Protein AF-A5D570-F1 (afdb_monomer)

Radius of gyration: 14.85 Å; Cα contacts (8 Å, |Δi|>4): 164; chains: 1; bounding box: 38×33×43 Å

pLDDT: mean 85.25, std 13.61, range [37.88, 97.69]

Secondary structure (DSSP, 8-state):
--HHHHHHHHHHHHHH--S-HHHHHHHHHHHHHHHHTS------HHHHHHHHHHHHHHHHHHHHHHT-THHHHHHHHHHHHHHHHHHT--HHHHHHHHHHHTT-SSPPPTTHHHHHHHHHHHHHHHHHSPP-----

Solvent-accessible surface area (backbone atoms only — not comparable to full-atom values): 7289 Å² total; per-residue (Å²): 89,48,46,31,40,30,23,36,48,8,23,46,41,48,70,69,51,92,64,57,70,71,56,24,46,51,49,4,32,53,43,30,58,59,47,37,61,44,82,41,39,86,67,59,68,71,60,32,50,53,46,27,52,52,49,49,52,51,35,50,56,49,17,66,77,67,74,37,66,64,40,40,52,17,14,50,39,11,36,40,66,61,53,37,50,77,67,61,76,44,71,69,60,41,52,56,54,46,58,41,58,70,73,60,91,55,84,48,53,76,75,34,44,63,54,51,51,50,52,36,50,50,37,49,49,60,73,68,47,86,78,78,74,84,82,132

Foldseek 3Di:
DQLLLLLLVLLLQQQPPPDDNVVSLVCLLVVLLVVLLDQAADDDPVVSVVSNVVSLVVQVVLCVVVVNPVSSVSSCSSCVLVVCCVVVVDDVSVVSSVVSNVPCPDRRDPVRHVVSVVSSVVSVVSSVDDDPDDDD

Nearest PDB structures (foldseek):
  6jx6-assembly1_D  TM=2.186E-01  e=6.430E+00  Homo sapiens
  4tx5-assembly1_A  TM=2.201E-01  e=7.106E+00  Homo sapiens
  8u2m-assembly1_A  TM=1.946E-01  e=7.470E+00  Micromonospora sp. MW-13

Mean predicted aligned error: 6.09 Å

Organism: Pelotomaculum thermopropionicum (strain DSM 13744 / JCM 10971 / SI) (NCBI:txid370438)

Structure (mmCIF, N/CA/C/O backbone):
data_AF-A5D570-F1
#
_entry.id   AF-A5D570-F1
#
loop_
_atom_site.group_PDB
_atom_site.id
_atom_site.type_symbol
_atom_site.label_atom_id
_atom_site.label_alt_id
_atom_site.label_comp_id
_atom_site.label_asym_id
_atom_site.label_entity_id
_atom_site.label_seq_id
_atom_site.pdbx_PDB_ins_code
_atom_site.Cartn_x
_atom_site.Cartn_y
_atom_site.Cartn_z
_atom_site.occupancy
_atom_site.B_iso_or_equiv
_atom_site.auth_seq_id
_atom_site.auth_comp_id
_atom_site.auth_asym_id
_atom_site.auth_atom_id
_atom_site.pdbx_PDB_model_num
ATOM 1 N N . MET A 1 1 ? 3.761 0.594 -9.090 1.00 82.25 1 MET A N 1
ATOM 2 C CA . MET A 1 1 ? 4.240 1.849 -8.443 1.00 82.25 1 MET A CA 1
ATOM 3 C C . MET A 1 1 ? 5.224 1.441 -7.354 1.00 82.25 1 MET A C 1
ATOM 5 O O . MET A 1 1 ? 5.498 0.259 -7.218 1.00 82.25 1 MET A O 1
ATOM 9 N N . THR A 1 2 ? 5.778 2.354 -6.549 1.00 87.69 2 THR A N 1
ATOM 10 C CA . THR A 1 2 ? 6.491 1.894 -5.334 1.00 87.69 2 THR A CA 1
ATOM 11 C C . THR A 1 2 ? 5.571 1.070 -4.421 1.00 87.69 2 THR A C 1
ATOM 13 O O . THR A 1 2 ? 4.420 1.455 -4.200 1.00 87.69 2 THR A O 1
ATOM 16 N N . GLY A 1 3 ? 6.081 -0.008 -3.815 1.00 90.31 3 GLY A N 1
ATOM 17 C CA . GLY A 1 3 ? 5.306 -0.841 -2.877 1.00 90.31 3 GLY A CA 1
ATOM 18 C C . GLY A 1 3 ? 4.711 -0.048 -1.704 1.00 90.31 3 GLY A C 1
ATOM 19 O O . GLY A 1 3 ? 3.580 -0.237 -1.260 1.00 90.31 3 GLY A O 1
ATOM 20 N N . ALA A 1 4 ? 5.425 0.990 -1.262 1.00 94.06 4 ALA A N 1
ATOM 21 C CA . ALA A 1 4 ? 4.922 1.949 -0.281 1.00 94.06 4 ALA A CA 1
ATOM 22 C C . ALA A 1 4 ? 3.612 2.636 -0.713 1.00 94.06 4 ALA A C 1
ATOM 24 O O . ALA A 1 4 ? 2.715 2.822 0.115 1.00 94.06 4 ALA A O 1
ATOM 25 N N . ALA A 1 5 ? 3.491 3.009 -1.991 1.00 94.25 5 ALA A N 1
ATOM 26 C CA . ALA A 1 5 ? 2.285 3.620 -2.539 1.00 94.25 5 ALA A CA 1
ATOM 27 C C . ALA A 1 5 ? 1.119 2.624 -2.587 1.00 94.25 5 ALA A C 1
ATOM 29 O O . ALA A 1 5 ? 0.007 2.995 -2.205 1.00 94.25 5 ALA A O 1
ATOM 30 N N . HIS A 1 6 ? 1.373 1.367 -2.965 1.00 95.12 6 HIS A N 1
ATOM 31 C CA . HIS A 1 6 ? 0.369 0.298 -2.950 1.00 95.12 6 HIS A CA 1
ATOM 32 C C . HIS A 1 6 ? -0.171 0.048 -1.539 1.00 95.12 6 HIS A C 1
ATOM 34 O O . HIS A 1 6 ? -1.382 0.124 -1.309 1.00 95.12 6 HIS A O 1
ATOM 40 N N . ILE A 1 7 ? 0.726 -0.135 -0.567 1.00 97.50 7 ILE A N 1
ATOM 41 C CA . ILE A 1 7 ? 0.381 -0.318 0.848 1.00 97.50 7 ILE A CA 1
ATOM 42 C C . ILE A 1 7 ? -0.453 0.863 1.371 1.00 97.50 7 ILE A C 1
ATOM 44 O O . ILE A 1 7 ? -1.491 0.670 2.016 1.00 97.50 7 ILE A O 1
ATOM 48 N N . ALA A 1 8 ? -0.013 2.099 1.111 1.00 97.06 8 ALA A N 1
ATOM 49 C CA . ALA A 1 8 ? -0.687 3.295 1.608 1.00 97.06 8 ALA A CA 1
ATOM 50 C C . ALA A 1 8 ? -2.073 3.482 0.972 1.00 97.06 8 ALA A C 1
ATOM 52 O O . ALA A 1 8 ? -3.043 3.758 1.683 1.00 97.06 8 ALA A O 1
ATOM 53 N N . ALA A 1 9 ? -2.191 3.300 -0.344 1.00 96.81 9 ALA A N 1
ATOM 54 C CA . ALA A 1 9 ? -3.452 3.432 -1.067 1.00 96.81 9 ALA A CA 1
ATOM 55 C C . ALA A 1 9 ? -4.486 2.401 -0.602 1.00 96.81 9 ALA A C 1
ATOM 57 O O . ALA A 1 9 ? -5.625 2.760 -0.290 1.00 96.81 9 ALA A O 1
ATOM 58 N N . ALA A 1 10 ? -4.077 1.141 -0.471 1.00 97.50 10 ALA A N 1
ATOM 59 C CA . ALA A 1 10 ? -4.931 0.062 0.002 1.00 97.50 10 ALA A CA 1
ATOM 60 C C . ALA A 1 10 ? -5.457 0.331 1.427 1.00 97.50 10 ALA A C 1
ATOM 62 O O . ALA A 1 10 ? -6.652 0.173 1.705 1.00 97.50 10 ALA A O 1
ATOM 63 N N . ALA A 1 11 ? -4.600 0.843 2.317 1.00 97.31 11 ALA A N 1
ATOM 64 C CA . ALA A 1 11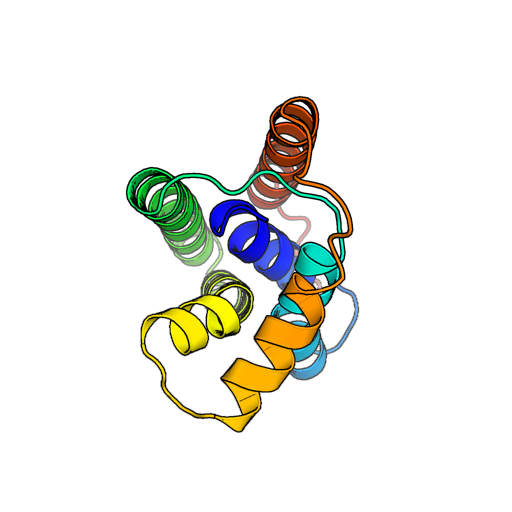 ? -5.001 1.262 3.658 1.00 97.31 11 ALA A CA 1
ATOM 65 C C . ALA A 1 11 ? -5.964 2.468 3.651 1.00 97.31 11 ALA A C 1
ATOM 67 O O . ALA A 1 11 ? -6.916 2.496 4.438 1.00 97.31 11 ALA A O 1
ATOM 68 N N . VAL A 1 12 ? -5.760 3.450 2.763 1.00 96.62 12 VAL A N 1
ATOM 69 C CA . VAL A 1 12 ? -6.671 4.597 2.583 1.00 96.62 12 VAL A CA 1
ATOM 70 C C . VAL A 1 12 ? -8.046 4.130 2.108 1.00 96.62 12 VAL A C 1
ATOM 72 O O . VAL A 1 12 ? -9.053 4.530 2.697 1.00 96.62 12 VAL A O 1
ATOM 75 N N . ILE A 1 13 ? -8.102 3.252 1.103 1.00 96.69 13 ILE A N 1
ATOM 76 C CA . ILE A 1 13 ? -9.350 2.673 0.586 1.00 96.69 13 ILE A CA 1
ATOM 77 C C . ILE A 1 13 ? -10.103 1.968 1.710 1.00 96.69 13 ILE A C 1
ATOM 79 O O . ILE A 1 13 ? -11.275 2.268 1.946 1.00 96.69 13 ILE A O 1
ATOM 83 N N . TYR A 1 14 ? -9.427 1.092 2.458 1.00 96.94 14 TYR A N 1
ATOM 84 C CA . TYR A 1 14 ? -10.044 0.393 3.582 1.00 96.94 14 TYR A CA 1
ATOM 85 C C . TYR A 1 14 ? -10.587 1.354 4.642 1.00 96.94 14 TYR A C 1
ATOM 87 O O . TYR A 1 14 ? -11.686 1.147 5.165 1.00 96.94 14 TYR A O 1
ATOM 95 N N . LYS A 1 15 ? -9.846 2.417 4.959 1.00 93.94 15 LYS A N 1
ATOM 96 C CA . LYS A 1 15 ? -10.204 3.335 6.039 1.00 93.94 15 LYS A CA 1
ATOM 97 C C . LYS A 1 15 ? -11.319 4.315 5.677 1.00 93.9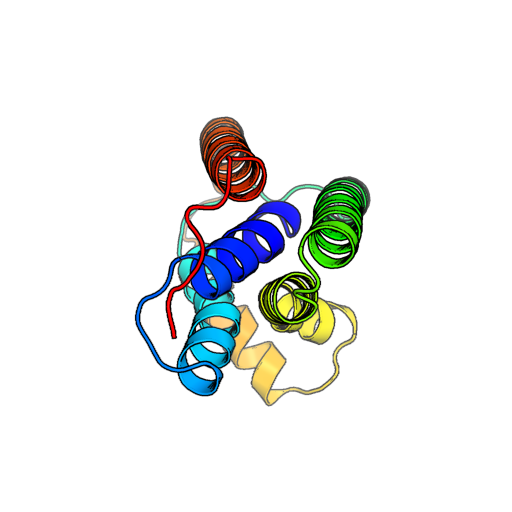4 15 LYS A C 1
ATOM 99 O O . LYS A 1 15 ? -12.188 4.569 6.508 1.00 93.94 15 LYS A O 1
ATOM 104 N N . TYR A 1 16 ? -11.300 4.858 4.465 1.00 93.81 16 TYR A N 1
ATOM 105 C CA . TYR A 1 16 ? -12.197 5.944 4.053 1.00 93.81 16 TYR A CA 1
ATOM 106 C C . TYR A 1 16 ? -13.297 5.511 3.084 1.00 93.81 16 TYR A C 1
ATOM 108 O O . TYR A 1 16 ? -14.249 6.262 2.871 1.00 93.81 16 TYR A O 1
ATOM 116 N N . GLY A 1 17 ? -13.215 4.305 2.520 1.00 92.06 17 GLY A N 1
ATOM 117 C CA . GLY A 1 17 ? -14.260 3.782 1.649 1.00 92.06 17 GLY A CA 1
ATOM 118 C C . GLY A 1 17 ? -15.604 3.638 2.371 1.00 92.06 17 GLY A C 1
ATOM 119 O O . GLY A 1 17 ? -15.671 3.475 3.590 1.00 92.06 17 GLY A O 1
ATOM 120 N N . ARG A 1 18 ? -16.698 3.702 1.612 1.00 93.00 18 ARG A N 1
ATOM 121 C CA . ARG A 1 18 ? -18.078 3.651 2.137 1.00 93.00 18 ARG A CA 1
ATOM 122 C C . ARG A 1 18 ? -18.770 2.301 1.925 1.00 93.00 18 ARG A C 1
ATOM 124 O O . ARG A 1 18 ? -19.974 2.190 2.114 1.00 93.00 18 ARG A O 1
ATOM 131 N N . PHE A 1 19 ? -18.016 1.287 1.513 1.00 93.81 19 PHE A N 1
ATOM 132 C CA . PHE A 1 19 ? -18.520 -0.069 1.305 1.00 93.81 19 PHE A CA 1
ATOM 133 C C . PHE A 1 19 ? -18.416 -0.909 2.583 1.00 93.81 19 PHE A C 1
ATOM 135 O O . PHE A 1 19 ? -17.766 -0.517 3.553 1.00 93.81 19 PHE A O 1
ATOM 142 N N . ASN A 1 20 ? -19.039 -2.090 2.580 1.00 94.00 20 ASN A N 1
ATOM 143 C CA . ASN A 1 20 ? -18.869 -3.056 3.663 1.00 94.00 20 ASN A CA 1
ATOM 144 C C . ASN A 1 20 ? -17.410 -3.562 3.740 1.00 94.00 20 ASN A C 1
ATOM 146 O O . ASN A 1 20 ? -16.640 -3.456 2.784 1.00 94.00 20 ASN A O 1
ATOM 150 N N . ARG A 1 21 ? -17.018 -4.127 4.889 1.00 92.25 21 ARG A N 1
ATOM 151 C CA . ARG A 1 21 ? -15.630 -4.565 5.134 1.00 92.25 21 ARG A CA 1
ATOM 152 C C . ARG A 1 21 ? -15.073 -5.533 4.077 1.00 92.25 21 ARG A C 1
ATOM 154 O O . ARG A 1 21 ? -13.972 -5.264 3.602 1.00 92.25 21 ARG A O 1
ATOM 161 N N . PRO A 1 22 ? -15.774 -6.610 3.676 1.00 96.31 22 PRO A N 1
ATOM 162 C CA . PRO A 1 22 ? -15.274 -7.506 2.632 1.00 96.31 22 PRO A CA 1
ATOM 163 C C . PRO A 1 22 ? -15.014 -6.791 1.303 1.00 96.31 22 PRO A C 1
ATOM 165 O O . PRO A 1 22 ? -13.941 -6.953 0.725 1.00 96.31 22 PRO A O 1
ATOM 168 N N . CYS A 1 23 ? -15.941 -5.935 0.857 1.00 95.94 23 CYS A N 1
ATOM 169 C CA . CYS A 1 23 ? -15.751 -5.139 -0.353 1.00 95.94 23 CYS A CA 1
ATOM 170 C C . CYS A 1 23 ? -14.551 -4.197 -0.225 1.00 95.94 23 CYS A C 1
ATOM 172 O O . CYS A 1 23 ? -13.807 -4.031 -1.181 1.00 95.94 23 CYS A O 1
ATOM 174 N N . LEU A 1 24 ? -14.320 -3.607 0.949 1.00 96.88 24 LEU A N 1
ATOM 175 C CA . LEU A 1 24 ? -13.160 -2.745 1.179 1.00 96.88 24 LEU A CA 1
ATOM 176 C C . LEU A 1 24 ? -11.830 -3.500 1.089 1.00 96.88 24 LEU A C 1
ATOM 178 O O . LEU A 1 24 ? -10.885 -2.966 0.519 1.00 96.88 24 LEU A O 1
ATOM 182 N N . PHE A 1 25 ? -11.750 -4.729 1.604 1.00 97.38 25 PHE A N 1
ATOM 183 C CA . PHE A 1 25 ? -10.554 -5.564 1.448 1.00 97.38 25 PHE A CA 1
ATOM 184 C C . PHE A 1 25 ? -10.337 -6.000 -0.002 1.00 97.38 25 PHE A C 1
ATOM 186 O O . PHE A 1 25 ? -9.206 -5.979 -0.483 1.00 97.38 25 PHE A O 1
ATOM 193 N N . PHE A 1 26 ? -11.413 -6.334 -0.717 1.00 96.56 26 PHE A N 1
ATOM 194 C CA . PHE A 1 26 ? -11.329 -6.631 -2.144 1.00 96.56 26 PHE A CA 1
ATOM 195 C C . PHE A 1 26 ? -10.857 -5.414 -2.948 1.00 96.56 26 PHE A C 1
ATOM 197 O O . PHE A 1 26 ? -9.962 -5.541 -3.775 1.00 96.56 26 PHE A O 1
ATOM 204 N N . LEU A 1 27 ? -11.402 -4.224 -2.677 1.00 96.75 27 LEU A N 1
ATOM 205 C CA . LEU A 1 27 ? -10.969 -2.984 -3.323 1.00 96.75 27 LEU A CA 1
ATOM 206 C C . LEU A 1 27 ? -9.524 -2.622 -2.961 1.00 96.75 27 LEU A C 1
ATOM 208 O O . LEU A 1 27 ? -8.796 -2.138 -3.820 1.00 96.75 27 LEU A O 1
ATOM 212 N N . ALA A 1 28 ? -9.096 -2.877 -1.723 1.00 96.81 28 ALA A N 1
ATOM 213 C CA . ALA A 1 28 ? -7.709 -2.704 -1.300 1.00 96.81 28 ALA A CA 1
ATOM 214 C C . ALA A 1 28 ? -6.760 -3.589 -2.128 1.00 96.81 28 ALA A C 1
ATOM 216 O O . ALA A 1 28 ? -5.800 -3.078 -2.696 1.00 96.81 28 ALA A O 1
ATOM 217 N N . PHE A 1 29 ? -7.082 -4.875 -2.285 1.00 95.06 29 PHE A N 1
ATOM 218 C CA . PHE A 1 29 ? -6.351 -5.789 -3.168 1.00 95.06 29 PHE A CA 1
ATOM 219 C C . PHE A 1 29 ? -6.386 -5.340 -4.640 1.00 95.06 29 PHE A C 1
ATOM 221 O O . PHE A 1 29 ? -5.348 -5.206 -5.281 1.00 95.06 29 PHE A O 1
ATOM 228 N N . ALA A 1 30 ? -7.572 -5.043 -5.178 1.00 93.62 30 ALA A N 1
ATOM 229 C CA . ALA A 1 30 ? -7.750 -4.662 -6.579 1.00 93.62 30 ALA A CA 1
ATOM 230 C C . ALA A 1 30 ? -7.055 -3.337 -6.935 1.00 93.62 30 ALA A C 1
ATOM 232 O O . ALA A 1 30 ? -6.677 -3.131 -8.088 1.00 93.62 30 ALA A O 1
ATOM 233 N N . SER A 1 31 ? -6.863 -2.449 -5.953 1.00 94.75 31 SER A N 1
ATOM 234 C CA . SER A 1 31 ? -6.172 -1.175 -6.157 1.00 94.75 31 SER A CA 1
ATOM 235 C C . SER A 1 31 ? -4.738 -1.345 -6.650 1.00 94.75 31 SER A C 1
ATOM 237 O O . SER A 1 31 ? -4.249 -0.470 -7.357 1.00 94.75 31 SER A O 1
ATOM 239 N N . HIS A 1 32 ? -4.102 -2.485 -6.362 1.00 93.00 32 HIS A N 1
ATOM 240 C CA . HIS A 1 32 ? -2.773 -2.814 -6.856 1.00 93.00 32 HIS A CA 1
ATOM 241 C C . HIS A 1 32 ? -2.689 -2.726 -8.386 1.00 93.00 32 HIS A C 1
ATOM 243 O O . HIS A 1 32 ? -1.954 -1.905 -8.926 1.00 93.00 32 HIS A O 1
ATOM 249 N N . PHE A 1 33 ? -3.540 -3.484 -9.083 1.00 88.81 33 PHE A N 1
ATOM 250 C CA . PH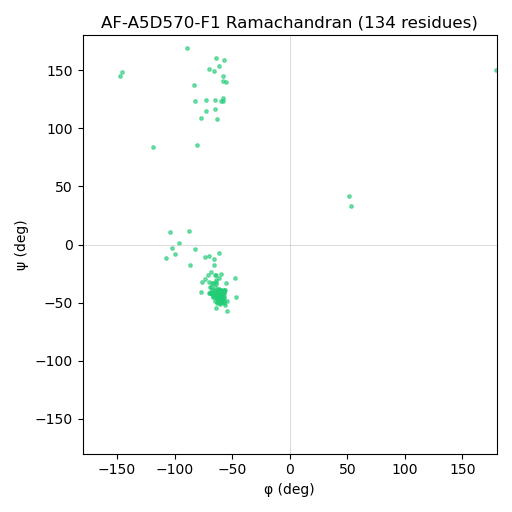E A 1 33 ? -3.561 -3.535 -10.547 1.00 88.81 33 PHE A CA 1
ATOM 251 C C . PHE A 1 33 ? -3.929 -2.190 -11.181 1.00 88.81 33 PHE A C 1
ATOM 253 O O . PHE A 1 33 ? -3.455 -1.855 -12.266 1.00 88.81 33 PHE A O 1
ATOM 260 N N . LEU A 1 34 ? -4.773 -1.403 -10.504 1.00 88.00 34 LEU A N 1
ATOM 261 C CA . LEU A 1 34 ? -5.129 -0.061 -10.962 1.00 88.00 34 LEU A CA 1
ATOM 262 C C . LEU A 1 34 ? -3.929 0.890 -10.885 1.00 88.00 34 LEU A C 1
ATOM 264 O O . LEU A 1 34 ? -3.706 1.667 -11.810 1.00 88.00 34 LEU A O 1
ATOM 268 N N . LEU A 1 35 ? -3.168 0.826 -9.792 1.00 88.50 35 LEU A N 1
ATOM 269 C CA . LEU A 1 35 ? -1.961 1.626 -9.606 1.00 88.50 35 LEU A CA 1
ATOM 270 C C . LEU A 1 35 ? -0.858 1.190 -10.574 1.00 88.50 35 LEU A C 1
ATOM 272 O O . LEU A 1 35 ? -0.175 2.045 -11.135 1.00 88.50 35 LEU A O 1
ATOM 276 N N . ASP A 1 36 ? -0.736 -0.102 -10.868 1.00 86.12 36 ASP A N 1
ATOM 277 C CA . ASP A 1 36 ? 0.256 -0.580 -11.834 1.00 86.12 36 ASP A CA 1
ATOM 278 C C . ASP A 1 36 ? -0.045 -0.234 -13.281 1.00 86.12 36 ASP A C 1
ATOM 280 O O . ASP A 1 36 ? 0.881 -0.043 -14.072 1.00 86.12 36 ASP A O 1
ATOM 284 N N . ALA A 1 37 ? -1.322 -0.056 -13.615 1.00 82.88 37 ALA A N 1
ATOM 285 C CA . ALA A 1 37 ? -1.715 0.479 -14.909 1.00 82.88 37 ALA A CA 1
ATOM 286 C C . ALA A 1 37 ? -1.270 1.943 -15.107 1.00 82.88 37 ALA A C 1
ATOM 288 O O . ALA A 1 37 ? -1.249 2.425 -16.243 1.00 82.88 37 ALA A O 1
ATOM 289 N N . THR A 1 38 ? -0.920 2.669 -14.037 1.00 81.88 38 THR A N 1
ATOM 290 C CA . THR A 1 38 ? -0.402 4.040 -14.146 1.00 81.88 38 THR A CA 1
ATOM 291 C C . THR A 1 38 ? 1.104 4.033 -14.440 1.00 81.88 38 THR A C 1
ATOM 293 O O . THR A 1 38 ? 1.840 3.254 -13.834 1.00 81.88 38 THR A O 1
ATOM 296 N N . PRO A 1 39 ? 1.613 4.879 -15.357 1.00 80.81 39 PRO A N 1
ATOM 297 C CA . PRO A 1 39 ? 3.051 4.994 -15.595 1.00 80.81 39 PRO A CA 1
ATOM 298 C C . PRO A 1 39 ? 3.800 5.418 -14.327 1.00 80.81 39 PRO A C 1
ATOM 300 O O . PRO A 1 39 ? 3.514 6.469 -13.757 1.00 80.81 39 PRO A O 1
ATOM 303 N N . HIS A 1 40 ? 4.775 4.612 -13.911 1.00 79.19 40 HIS A N 1
ATOM 304 C CA . HIS A 1 40 ? 5.517 4.802 -12.668 1.00 79.19 40 HIS A CA 1
ATOM 305 C C . HIS A 1 40 ? 6.973 4.359 -12.817 1.00 79.19 40 HIS A C 1
ATOM 307 O O . HIS A 1 40 ? 7.274 3.445 -13.595 1.00 79.19 40 HIS A O 1
ATOM 313 N N . TYR A 1 41 ? 7.860 5.030 -12.088 1.00 80.62 41 TYR A N 1
ATOM 314 C CA . TYR A 1 41 ? 9.290 4.769 -12.084 1.00 80.62 41 TYR A CA 1
ATOM 315 C C . TYR A 1 41 ? 9.610 3.607 -11.140 1.00 80.62 41 TYR A C 1
ATOM 317 O O . TYR A 1 41 ? 9.314 3.655 -9.947 1.00 80.62 41 TYR A O 1
ATOM 325 N N . GLU A 1 42 ? 10.250 2.568 -11.669 1.00 80.25 42 GLU A N 1
ATOM 326 C CA . GLU A 1 42 ? 10.630 1.395 -10.884 1.00 80.25 42 GLU A CA 1
ATOM 327 C C . GLU A 1 42 ? 11.865 1.717 -10.034 1.00 8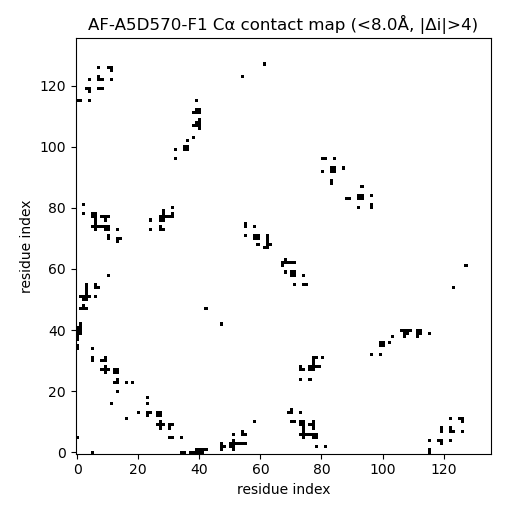0.25 42 GLU A C 1
ATOM 329 O O . GLU A 1 42 ? 12.981 1.875 -10.539 1.00 80.25 42 GLU A O 1
ATOM 334 N N . LEU A 1 43 ? 11.672 1.826 -8.720 1.00 82.62 43 LEU A N 1
ATOM 335 C CA . LEU A 1 43 ? 12.786 1.891 -7.783 1.00 82.62 43 LEU A CA 1
ATOM 336 C C . LEU A 1 43 ? 13.496 0.537 -7.693 1.00 82.62 43 LEU A C 1
ATOM 338 O O . LEU A 1 43 ? 12.892 -0.526 -7.817 1.00 82.62 43 LEU A O 1
ATOM 342 N N . GLY A 1 44 ? 14.795 0.578 -7.390 1.00 83.94 44 GLY A N 1
ATOM 343 C CA . GLY A 1 44 ? 15.537 -0.631 -7.052 1.00 83.94 44 GLY A CA 1
ATOM 344 C C . GLY A 1 44 ? 14.913 -1.349 -5.851 1.00 83.94 44 GLY A C 1
ATOM 345 O O . GLY A 1 44 ? 14.445 -0.713 -4.903 1.00 83.94 44 GLY A O 1
ATOM 346 N N . LEU A 1 45 ? 14.970 -2.682 -5.874 1.00 85.31 45 LEU A N 1
ATOM 347 C CA . LEU A 1 45 ? 14.374 -3.561 -4.866 1.00 85.31 45 LEU A CA 1
ATOM 348 C C . LEU A 1 45 ? 14.668 -3.128 -3.407 1.00 85.31 45 LEU A C 1
ATOM 350 O O . LEU A 1 45 ? 13.719 -3.035 -2.629 1.00 85.31 45 LEU A O 1
ATOM 354 N N . PRO A 1 46 ? 15.911 -2.760 -3.012 1.00 89.56 46 PRO A N 1
ATOM 355 C CA . PRO A 1 46 ? 16.187 -2.331 -1.637 1.00 89.56 46 PRO A CA 1
ATOM 356 C C . PRO A 1 46 ? 15.427 -1.064 -1.220 1.00 89.56 46 PRO A C 1
ATOM 358 O O . PRO A 1 46 ? 14.956 -0.970 -0.087 1.00 89.56 46 PRO A O 1
ATOM 361 N N . ALA A 1 47 ? 15.284 -0.094 -2.128 1.00 87.75 47 ALA A N 1
ATOM 362 C CA . ALA A 1 47 ? 14.574 1.151 -1.847 1.00 87.75 47 ALA A CA 1
ATOM 363 C C . ALA A 1 47 ? 13.067 0.904 -1.680 1.00 87.75 47 ALA A C 1
ATOM 365 O O . ALA A 1 47 ? 12.467 1.425 -0.740 1.00 87.75 47 ALA A O 1
ATOM 366 N N . ASN A 1 48 ? 12.478 0.051 -2.526 1.00 89.94 48 ASN A N 1
ATOM 367 C CA . ASN A 1 48 ? 11.080 -0.364 -2.391 1.00 89.94 48 ASN A CA 1
ATOM 368 C C . ASN A 1 48 ? 10.823 -1.081 -1.058 1.00 89.94 48 ASN A C 1
ATOM 370 O O . ASN A 1 48 ? 9.874 -0.729 -0.357 1.00 89.94 48 ASN A O 1
ATOM 374 N N . PHE A 1 49 ? 11.704 -2.001 -0.651 1.00 89.12 49 PHE A N 1
ATOM 375 C CA . PHE A 1 49 ? 11.584 -2.683 0.642 1.00 89.12 49 PHE A CA 1
ATOM 376 C C . PHE A 1 49 ? 11.646 -1.719 1.830 1.00 89.12 49 PHE A C 1
ATOM 378 O O . PHE A 1 49 ? 10.818 -1.815 2.737 1.00 89.12 49 PHE A O 1
ATOM 385 N N . LEU A 1 50 ? 12.595 -0.777 1.835 1.00 93.50 50 LEU A N 1
ATOM 386 C CA . LEU A 1 50 ? 12.736 0.192 2.926 1.00 93.50 50 LEU A CA 1
ATOM 387 C C . LEU A 1 50 ? 11.510 1.104 3.047 1.00 93.50 50 LEU A C 1
ATOM 389 O O . LEU A 1 50 ? 10.988 1.296 4.148 1.00 93.50 50 LEU A O 1
ATOM 393 N N . LEU A 1 51 ? 11.029 1.640 1.923 1.00 93.50 51 LEU A N 1
ATOM 394 C CA . LEU A 1 51 ? 9.847 2.500 1.910 1.00 93.50 51 LEU A CA 1
ATOM 395 C C . LEU A 1 51 ? 8.591 1.721 2.321 1.00 93.50 51 LEU A C 1
ATOM 397 O O . LEU A 1 51 ? 7.824 2.195 3.163 1.00 93.50 51 LEU A O 1
ATOM 401 N N . GLY A 1 52 ? 8.409 0.512 1.783 1.00 94.25 52 GLY A N 1
ATOM 402 C CA . GLY A 1 52 ? 7.288 -0.363 2.118 1.00 94.25 52 GLY A CA 1
ATOM 403 C C . GLY A 1 52 ? 7.261 -0.712 3.605 1.00 94.25 52 GLY A C 1
ATOM 404 O O . GLY A 1 52 ? 6.243 -0.511 4.267 1.00 94.25 52 GLY A O 1
ATOM 405 N N . ALA A 1 53 ? 8.398 -1.133 4.168 1.00 94.88 53 ALA A N 1
ATOM 406 C CA . ALA A 1 53 ? 8.529 -1.428 5.594 1.00 94.88 53 ALA A CA 1
ATOM 407 C C . ALA A 1 53 ? 8.222 -0.206 6.476 1.00 94.88 53 ALA A C 1
ATOM 409 O O . ALA A 1 53 ? 7.548 -0.342 7.499 1.00 94.88 53 ALA A O 1
ATOM 410 N N . GLY A 1 54 ? 8.659 0.991 6.068 1.00 96.69 54 GLY A N 1
ATOM 411 C CA . GLY A 1 54 ? 8.365 2.240 6.772 1.00 96.69 54 GLY A CA 1
ATOM 412 C C . GLY A 1 54 ? 6.866 2.554 6.829 1.00 96.69 54 GLY A C 1
ATOM 413 O O . GLY A 1 54 ? 6.330 2.836 7.905 1.00 96.69 54 GLY A O 1
ATOM 414 N N . VAL A 1 55 ? 6.164 2.448 5.695 1.00 96.50 55 VAL A N 1
ATOM 415 C CA . VAL A 1 55 ? 4.703 2.637 5.647 1.00 96.50 55 VAL A CA 1
ATOM 416 C C . VAL A 1 55 ? 3.994 1.561 6.463 1.00 96.50 55 VAL A C 1
ATOM 418 O O . VAL A 1 55 ? 3.094 1.877 7.240 1.00 96.50 55 VAL A O 1
ATOM 421 N N . LEU A 1 56 ? 4.415 0.301 6.358 1.00 96.75 56 LEU A N 1
ATOM 422 C CA . LEU A 1 56 ? 3.821 -0.788 7.125 1.00 96.75 56 LEU A CA 1
ATOM 423 C C . LEU A 1 56 ? 3.969 -0.544 8.634 1.00 96.75 56 LEU A C 1
ATOM 425 O O . LEU A 1 56 ? 2.986 -0.626 9.371 1.00 96.75 56 LEU A O 1
ATOM 429 N N . ALA A 1 57 ? 5.162 -0.164 9.100 1.00 97.50 57 ALA A N 1
ATOM 430 C CA . ALA A 1 57 ? 5.414 0.171 10.500 1.00 97.50 57 ALA A CA 1
ATOM 431 C C . ALA A 1 57 ? 4.494 1.301 10.994 1.00 97.50 57 ALA A C 1
ATOM 433 O O . ALA A 1 57 ? 3.914 1.198 12.082 1.00 97.50 57 ALA A O 1
ATOM 434 N N . LEU A 1 58 ? 4.287 2.335 10.170 1.00 96.31 58 LEU A N 1
ATOM 435 C CA . LEU A 1 58 ? 3.315 3.393 10.442 1.00 96.31 58 LEU A CA 1
ATOM 436 C C . LEU A 1 58 ? 1.890 2.828 10.565 1.00 96.31 58 LEU A C 1
ATOM 438 O O . LEU A 1 58 ? 1.195 3.144 11.534 1.00 96.31 58 LEU A O 1
ATOM 442 N N . LEU A 1 59 ? 1.447 1.973 9.637 1.00 96.94 59 LEU A N 1
ATOM 443 C CA . LEU A 1 59 ? 0.119 1.350 9.700 1.00 96.94 59 LEU A CA 1
ATOM 444 C C . LEU A 1 59 ? -0.059 0.522 10.976 1.00 96.94 59 LEU A C 1
ATOM 446 O O . LEU A 1 59 ? -1.074 0.670 11.654 1.00 96.94 59 LEU A O 1
ATOM 450 N N . PHE A 1 60 ? 0.930 -0.289 11.359 1.00 97.12 60 PHE A N 1
ATOM 451 C CA . PHE A 1 60 ? 0.907 -1.060 12.607 1.00 97.12 60 PHE A CA 1
ATOM 452 C C . PHE A 1 60 ? 0.835 -0.150 13.841 1.00 97.12 60 PHE A C 1
ATOM 454 O O . PHE A 1 60 ? 0.046 -0.398 14.758 1.00 97.12 60 PHE A O 1
ATOM 461 N N . GLN A 1 61 ? 1.604 0.941 13.869 1.00 96.12 61 GLN A N 1
ATOM 462 C CA . GLN A 1 61 ? 1.542 1.931 14.945 1.00 96.12 61 GLN A CA 1
ATOM 463 C C . GLN A 1 61 ? 0.148 2.574 15.044 1.00 96.12 61 GLN A C 1
ATOM 465 O O . GLN A 1 61 ? -0.392 2.736 16.144 1.00 96.12 61 GLN A O 1
ATOM 470 N N . ARG A 1 62 ? -0.456 2.940 13.907 1.00 93.44 62 ARG A N 1
ATOM 471 C CA . ARG A 1 62 ? -1.789 3.560 13.853 1.00 93.44 62 ARG A CA 1
ATO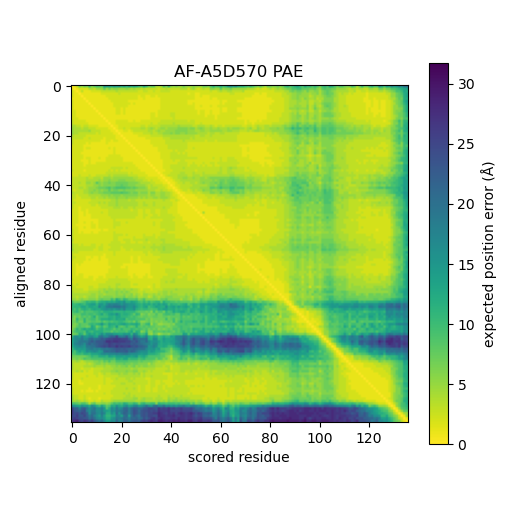M 472 C C . ARG A 1 62 ? -2.885 2.564 14.223 1.00 93.44 62 ARG A C 1
ATOM 474 O O . ARG A 1 62 ? -3.757 2.921 15.013 1.00 93.44 62 ARG A O 1
ATOM 481 N N . ALA A 1 63 ? -2.794 1.324 13.748 1.00 94.62 63 ALA A N 1
ATOM 482 C CA . ALA A 1 63 ? -3.699 0.232 14.092 1.00 94.62 63 ALA A CA 1
ATOM 483 C C . ALA A 1 63 ? -3.748 -0.009 15.600 1.00 94.62 63 ALA A C 1
ATOM 485 O O . ALA A 1 63 ? -4.836 -0.078 16.166 1.00 94.62 63 ALA A O 1
ATOM 486 N N . ARG A 1 64 ? -2.590 -0.026 16.277 1.00 94.81 64 ARG A N 1
ATOM 487 C CA . ARG A 1 64 ? -2.520 -0.132 17.745 1.00 94.81 64 ARG A CA 1
ATOM 488 C C . ARG A 1 64 ? -3.257 1.009 18.442 1.00 94.81 64 ARG A C 1
ATOM 490 O O . ARG A 1 64 ? -4.046 0.766 19.348 1.00 94.81 64 ARG A O 1
ATOM 497 N N . ARG A 1 65 ? -3.024 2.254 18.011 1.00 92.12 65 ARG A N 1
ATOM 498 C CA . ARG A 1 65 ? -3.648 3.446 18.616 1.00 92.12 65 ARG A CA 1
ATOM 499 C C . ARG A 1 65 ? -5.157 3.519 18.375 1.00 92.12 65 ARG A C 1
ATOM 501 O O . ARG A 1 65 ? -5.875 4.038 19.219 1.00 92.12 65 ARG A O 1
ATOM 508 N N . GLN A 1 66 ? -5.627 3.027 17.231 1.00 91.00 66 GLN A N 1
ATOM 509 C CA . GLN A 1 66 ? -7.029 3.125 16.806 1.00 91.00 66 GLN A CA 1
ATOM 510 C C . GLN A 1 66 ? -7.818 1.828 17.013 1.00 91.00 66 GLN A C 1
ATOM 512 O O . GLN A 1 66 ? -9.015 1.806 16.753 1.00 91.00 66 GLN A O 1
ATOM 517 N N . LYS A 1 67 ? -7.155 0.760 17.480 1.00 93.38 67 LYS A N 1
ATOM 518 C CA . LYS A 1 67 ? -7.697 -0.604 17.585 1.00 93.38 67 LYS A CA 1
ATOM 519 C C . LYS A 1 67 ? -8.282 -1.125 16.262 1.00 93.38 67 LYS A C 1
ATOM 521 O O . LYS A 1 67 ? -9.237 -1.893 16.262 1.00 93.38 67 LYS A O 1
ATOM 526 N N . ASP A 1 68 ? -7.693 -0.722 15.136 1.00 93.81 68 ASP A N 1
ATOM 527 C CA . ASP A 1 68 ? -8.141 -1.088 13.788 1.00 93.81 68 ASP A CA 1
ATOM 528 C C . ASP A 1 68 ? -7.048 -1.857 13.041 1.00 93.81 68 ASP A C 1
ATOM 530 O O . ASP A 1 68 ? -6.255 -1.300 12.280 1.00 93.81 68 ASP A O 1
ATOM 534 N N . TRP A 1 69 ? -7.003 -3.166 13.287 1.00 95.81 69 TRP A N 1
ATOM 535 C CA . TRP A 1 69 ? -6.061 -4.086 12.644 1.00 95.81 69 TRP A CA 1
ATOM 536 C C . TRP A 1 69 ? -6.402 -4.396 11.185 1.00 95.81 69 TRP A C 1
ATOM 538 O O . TRP A 1 69 ? -5.564 -4.939 10.468 1.00 95.81 69 TRP A O 1
ATOM 548 N N . GLY A 1 70 ? -7.590 -4.007 10.712 1.00 96.50 70 GLY A N 1
ATOM 549 C CA . GLY A 1 70 ? -7.923 -4.143 9.298 1.00 96.50 70 GLY A CA 1
ATOM 550 C C . GLY A 1 70 ? -7.096 -3.210 8.412 1.00 96.50 70 GLY A C 1
ATOM 551 O O . GLY A 1 70 ? -6.858 -3.528 7.256 1.00 96.50 70 GLY A O 1
ATOM 552 N N . MET A 1 71 ? -6.576 -2.108 8.961 1.00 95.62 71 MET A N 1
ATOM 553 C CA . MET A 1 71 ? -5.746 -1.156 8.221 1.00 95.62 71 MET A CA 1
ATOM 554 C C . MET A 1 71 ? -4.417 -1.759 7.721 1.00 95.62 71 MET A C 1
ATOM 556 O O . MET A 1 71 ? -4.173 -1.702 6.517 1.00 95.62 71 MET A O 1
ATOM 560 N N . PRO A 1 72 ? -3.562 -2.367 8.571 1.00 97.31 72 PRO A N 1
ATOM 561 C CA . PRO A 1 72 ? -2.359 -3.049 8.100 1.00 97.31 72 PRO A CA 1
ATOM 562 C C . PRO A 1 72 ? -2.687 -4.290 7.266 1.00 97.31 72 PRO A C 1
ATOM 564 O O . PRO A 1 72 ? -1.967 -4.563 6.313 1.00 97.31 72 PRO A O 1
ATOM 567 N N . ALA A 1 73 ? -3.782 -5.005 7.558 1.00 97.56 73 ALA A N 1
ATOM 568 C CA . ALA A 1 73 ? -4.217 -6.129 6.728 1.00 97.56 73 ALA A CA 1
ATOM 569 C C . ALA A 1 73 ? -4.560 -5.683 5.295 1.00 97.56 73 ALA A C 1
ATOM 571 O O . ALA A 1 73 ? -4.114 -6.302 4.337 1.00 97.56 73 ALA A O 1
ATOM 572 N N . ALA A 1 74 ? -5.288 -4.574 5.137 1.00 97.69 74 ALA A N 1
ATOM 573 C CA . ALA A 1 74 ? -5.581 -3.996 3.830 1.00 97.69 74 ALA A CA 1
ATOM 574 C C . ALA A 1 74 ? -4.311 -3.517 3.117 1.00 97.69 74 ALA A C 1
ATOM 576 O O . ALA A 1 74 ? -4.153 -3.785 1.932 1.00 97.69 74 ALA A O 1
ATOM 577 N N . GLY A 1 75 ? -3.389 -2.871 3.840 1.00 97.19 75 GLY A N 1
ATOM 578 C CA . GLY A 1 75 ? -2.087 -2.480 3.295 1.00 97.19 75 GLY A CA 1
ATOM 579 C C . GLY A 1 75 ? -1.295 -3.671 2.745 1.00 97.19 75 GLY A C 1
ATOM 580 O O . GLY A 1 75 ? -0.815 -3.615 1.620 1.00 97.19 75 GLY A O 1
ATOM 581 N N . LEU A 1 76 ? -1.228 -4.775 3.495 1.00 96.88 76 LEU A N 1
ATOM 582 C CA . LEU A 1 76 ? -0.590 -6.021 3.052 1.00 96.88 76 LEU A CA 1
ATOM 583 C C . LEU A 1 76 ? -1.272 -6.630 1.821 1.00 96.88 76 LEU A C 1
ATOM 585 O O . LEU A 1 76 ? -0.588 -7.123 0.932 1.00 96.88 76 LEU A O 1
ATOM 589 N N . LEU A 1 77 ? -2.606 -6.581 1.746 1.00 96.19 77 LEU A N 1
ATOM 590 C CA . LEU A 1 77 ? -3.335 -7.037 0.558 1.00 96.19 77 LEU A CA 1
ATOM 591 C C . LEU A 1 77 ? -3.014 -6.199 -0.682 1.00 96.19 77 LEU A C 1
ATOM 593 O O . LEU A 1 77 ? -2.987 -6.750 -1.778 1.00 96.19 77 LEU A O 1
ATOM 597 N N . GLY A 1 78 ? -2.760 -4.900 -0.514 1.00 94.12 78 GLY A N 1
ATOM 598 C CA . GLY A 1 78 ? -2.344 -4.014 -1.602 1.00 94.12 78 GLY A CA 1
ATOM 599 C C . GLY A 1 78 ? -0.983 -4.369 -2.201 1.00 94.12 78 GLY A C 1
ATOM 600 O O . GLY A 1 78 ? -0.763 -4.085 -3.368 1.00 94.12 78 GLY A O 1
ATOM 601 N N . GLU A 1 79 ? -0.101 -5.014 -1.436 1.00 92.94 79 GLU A N 1
ATOM 602 C CA . GLU A 1 79 ? 1.242 -5.446 -1.870 1.00 92.94 79 GLU A CA 1
ATOM 603 C C . GLU A 1 79 ? 1.296 -6.939 -2.241 1.00 92.94 79 GLU A C 1
ATOM 605 O O . GLU A 1 79 ? 2.300 -7.455 -2.728 1.00 92.94 79 GLU A O 1
ATOM 610 N N . LEU A 1 80 ? 0.215 -7.678 -1.982 1.00 90.69 80 LEU A N 1
ATOM 611 C CA . LEU A 1 80 ? 0.191 -9.128 -2.150 1.00 90.69 80 LEU A CA 1
ATOM 612 C C . LEU A 1 80 ? 0.541 -9.593 -3.576 1.00 90.69 80 LEU A C 1
ATOM 614 O O . LEU A 1 80 ? 1.242 -10.604 -3.685 1.00 90.69 80 LEU A O 1
ATOM 618 N N . PRO A 1 81 ? 0.100 -8.921 -4.659 1.00 87.94 81 PRO A N 1
ATOM 619 C CA . PRO A 1 81 ? 0.469 -9.343 -6.008 1.00 87.94 81 PRO A CA 1
ATOM 620 C C . PRO A 1 81 ? 1.981 -9.245 -6.272 1.00 87.94 81 PRO A C 1
ATOM 622 O O . PRO A 1 81 ? 2.552 -10.215 -6.772 1.00 87.94 81 PRO A O 1
ATOM 625 N N . ASP A 1 82 ? 2.647 -8.176 -5.818 1.00 85.62 82 ASP A N 1
ATOM 626 C CA . ASP A 1 82 ? 4.110 -8.029 -5.902 1.00 85.62 82 ASP A CA 1
ATOM 627 C C . ASP A 1 82 ? 4.837 -9.121 -5.117 1.00 85.62 82 ASP A C 1
ATOM 629 O O . ASP A 1 82 ? 5.775 -9.743 -5.619 1.00 85.62 82 ASP A O 1
ATOM 633 N N . ALA A 1 83 ? 4.377 -9.427 -3.900 1.00 84.38 83 ALA A N 1
ATOM 634 C CA . ALA A 1 83 ? 4.934 -10.531 -3.123 1.00 84.38 83 ALA A CA 1
ATOM 635 C C . ALA A 1 83 ? 4.772 -11.870 -3.865 1.00 84.38 83 ALA A C 1
ATOM 637 O O . ALA A 1 83 ? 5.715 -12.654 -3.968 1.00 84.38 83 ALA A O 1
ATOM 638 N N . ASN A 1 84 ? 3.595 -12.128 -4.438 1.00 84.75 84 ASN A N 1
ATOM 639 C CA . ASN A 1 84 ? 3.364 -13.321 -5.246 1.00 84.75 84 ASN A CA 1
ATOM 640 C C . ASN A 1 84 ? 4.288 -13.371 -6.476 1.00 84.75 84 ASN A C 1
ATOM 642 O O . ASN A 1 84 ? 4.775 -14.450 -6.818 1.00 84.75 84 ASN A O 1
ATOM 646 N N . TRP A 1 85 ? 4.529 -12.233 -7.133 1.00 80.00 85 TRP A N 1
ATOM 647 C CA . TRP A 1 85 ? 5.435 -12.132 -8.274 1.00 80.00 85 TRP A CA 1
ATOM 648 C C . TRP A 1 85 ? 6.887 -12.428 -7.871 1.00 80.00 85 TRP A C 1
ATOM 650 O O . TRP A 1 85 ? 7.516 -13.292 -8.481 1.00 80.00 85 TRP A O 1
ATOM 660 N N . LEU A 1 86 ? 7.378 -11.814 -6.787 1.00 80.56 86 LEU A N 1
ATOM 661 C CA . LEU A 1 86 ? 8.733 -12.015 -6.258 1.00 80.56 86 LEU A CA 1
ATOM 662 C C . LEU A 1 86 ? 9.004 -13.463 -5.833 1.00 80.56 86 LEU A C 1
ATOM 664 O O . LEU A 1 86 ? 10.093 -13.983 -6.072 1.00 80.56 86 LEU A O 1
ATOM 668 N N . PHE A 1 87 ? 8.023 -14.124 -5.214 1.00 80.44 87 PHE A N 1
ATOM 669 C CA . PHE A 1 87 ? 8.173 -15.494 -4.710 1.00 80.44 87 PHE A CA 1
ATOM 670 C C . PHE A 1 87 ? 7.654 -16.570 -5.672 1.00 80.44 87 PHE A C 1
ATOM 672 O O . PHE A 1 87 ? 7.722 -17.753 -5.349 1.00 80.44 87 PHE A O 1
ATOM 679 N N . SER A 1 88 ? 7.151 -16.184 -6.851 1.00 73.56 88 SER A N 1
ATOM 680 C CA . SER A 1 88 ? 6.605 -17.103 -7.862 1.00 73.56 88 SER A CA 1
ATOM 681 C C . SER A 1 88 ? 5.559 -18.080 -7.305 1.00 73.56 88 SER A C 1
ATOM 683 O O . SER A 1 88 ? 5.540 -19.258 -7.659 1.00 73.56 88 SER A O 1
ATOM 685 N N . ALA A 1 89 ? 4.664 -17.604 -6.434 1.00 69.75 89 ALA A N 1
ATOM 686 C CA . ALA A 1 89 ? 3.733 -18.475 -5.710 1.00 69.75 89 ALA A CA 1
ATOM 687 C C . ALA A 1 89 ? 2.631 -19.105 -6.598 1.00 69.75 89 ALA A C 1
ATOM 689 O O . ALA A 1 89 ? 1.951 -20.036 -6.165 1.00 69.75 89 ALA A O 1
ATOM 690 N N . GLY A 1 90 ? 2.486 -18.675 -7.861 1.00 74.69 90 GLY A N 1
ATOM 691 C CA . GLY A 1 90 ? 1.691 -19.389 -8.863 1.00 74.69 90 GLY A CA 1
ATOM 692 C C . GLY A 1 90 ? 1.633 -18.716 -10.247 1.00 74.69 90 GLY A C 1
ATOM 693 O O . GLY A 1 90 ? 1.669 -17.485 -10.341 1.00 74.69 90 GLY A O 1
ATOM 694 N N . PRO A 1 91 ? 1.482 -19.498 -11.337 1.00 72.94 91 PRO A N 1
ATOM 695 C CA . PRO A 1 91 ? 1.563 -18.995 -12.714 1.00 72.94 91 PRO A CA 1
ATOM 696 C C . PRO A 1 91 ? 0.378 -18.106 -13.121 1.00 72.94 91 PRO A C 1
ATOM 698 O O . PRO A 1 91 ? 0.549 -17.166 -13.889 1.00 72.94 91 PRO A O 1
ATOM 701 N N . VAL A 1 92 ? -0.826 -18.354 -12.589 1.00 76.00 92 VAL A N 1
ATOM 702 C CA . VAL A 1 92 ? -2.027 -17.556 -12.909 1.00 76.00 92 VAL A CA 1
ATOM 703 C C . VAL A 1 92 ? -1.857 -16.108 -12.452 1.00 76.00 92 VAL A C 1
ATOM 705 O O . VAL A 1 92 ? -2.037 -15.180 -13.237 1.00 76.00 92 VAL A O 1
ATOM 708 N N . TRP A 1 93 ? -1.457 -15.913 -11.197 1.00 68.50 93 TRP A N 1
ATOM 709 C CA . TRP A 1 93 ? -1.254 -14.583 -10.628 1.00 68.50 93 TRP A CA 1
ATOM 710 C C . TRP A 1 93 ? -0.048 -13.877 -11.233 1.00 68.50 93 TRP A C 1
ATOM 712 O O . TRP A 1 93 ? -0.130 -12.685 -11.506 1.00 68.50 93 TRP A O 1
ATOM 722 N N . HIS A 1 94 ? 1.022 -14.616 -11.533 1.00 71.94 94 HIS A N 1
ATOM 723 C CA . HIS A 1 94 ? 2.168 -14.078 -12.261 1.00 71.94 94 HIS A CA 1
ATOM 724 C C . HIS A 1 94 ? 1.764 -13.521 -13.638 1.00 71.94 94 HIS A C 1
ATOM 726 O O . HIS A 1 94 ? 2.186 -12.426 -14.006 1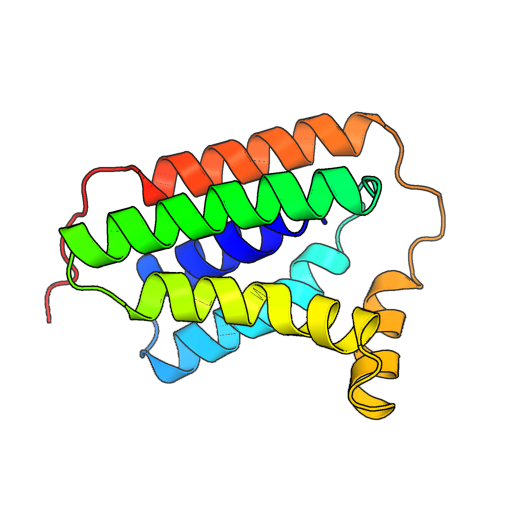.00 71.94 94 HIS A O 1
ATOM 732 N N . ASN A 1 95 ? 0.897 -14.227 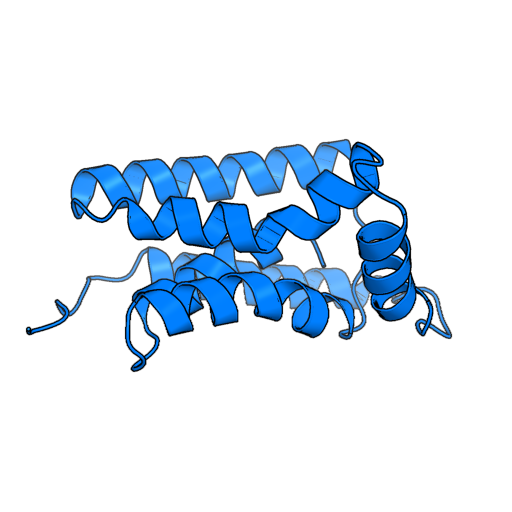-14.374 1.00 74.69 95 ASN A N 1
ATOM 733 C CA . ASN A 1 95 ? 0.418 -13.787 -15.687 1.00 74.69 95 ASN A CA 1
ATOM 734 C C . ASN A 1 95 ? -0.509 -12.569 -15.598 1.00 74.69 95 ASN A C 1
ATOM 736 O O . ASN A 1 95 ? -0.381 -11.651 -16.406 1.00 74.69 95 ASN A O 1
ATOM 740 N N . ILE A 1 96 ? -1.418 -12.536 -14.616 1.00 72.38 96 ILE A N 1
ATOM 741 C CA . ILE A 1 96 ? -2.300 -11.380 -14.387 1.00 72.38 96 ILE A CA 1
ATOM 742 C C . ILE A 1 96 ? -1.465 -10.151 -14.024 1.00 72.38 96 ILE A C 1
ATOM 744 O O . ILE A 1 96 ? -1.619 -9.106 -14.646 1.00 72.38 96 ILE A O 1
ATOM 748 N N . HIS A 1 97 ? -0.546 -10.287 -13.067 1.00 71.50 97 HIS A N 1
ATOM 749 C CA . HIS A 1 97 ? 0.363 -9.222 -12.638 1.00 71.50 97 HIS A CA 1
ATOM 750 C C . HIS A 1 97 ? 1.178 -8.677 -13.811 1.00 71.50 97 HIS A C 1
ATOM 752 O O . HIS A 1 97 ? 1.162 -7.482 -14.104 1.00 71.50 97 HIS A O 1
ATOM 758 N N . SER A 1 98 ? 1.821 -9.578 -14.555 1.00 70.75 98 SER A N 1
ATOM 759 C CA . SER A 1 98 ? 2.627 -9.217 -15.719 1.00 70.75 98 SER A CA 1
ATOM 760 C C . SER A 1 98 ? 1.790 -8.500 -16.778 1.00 70.75 98 SER A C 1
ATOM 762 O O . SER A 1 98 ? 2.241 -7.506 -17.333 1.00 70.75 98 SER A O 1
ATOM 764 N N . PHE A 1 99 ? 0.545 -8.913 -17.025 1.00 70.69 99 PHE A N 1
ATOM 765 C CA . PHE A 1 99 ? -0.324 -8.231 -17.989 1.00 70.69 99 PHE A CA 1
ATOM 766 C C . PHE A 1 99 ? -0.518 -6.736 -17.673 1.00 70.69 99 PHE A C 1
ATOM 768 O O . PHE A 1 99 ? -0.495 -5.914 -18.593 1.00 70.69 99 PHE A O 1
ATOM 775 N N . PHE A 1 100 ? -0.657 -6.371 -16.394 1.00 67.00 100 PHE A N 1
ATOM 776 C CA . PHE A 1 100 ? -0.769 -4.969 -15.981 1.00 67.00 100 PHE A CA 1
ATOM 777 C C . PHE A 1 100 ? 0.567 -4.210 -16.074 1.00 67.00 100 PHE A C 1
ATOM 779 O O . PHE A 1 100 ? 0.559 -3.028 -16.414 1.00 67.00 100 PHE A O 1
ATOM 786 N N . HIS A 1 101 ? 1.710 -4.885 -15.907 1.00 66.94 101 HIS A N 1
ATOM 787 C CA . HIS A 1 101 ? 3.036 -4.290 -16.130 1.00 66.94 101 HIS A CA 1
ATOM 788 C C . HIS A 1 101 ? 3.420 -4.135 -17.619 1.00 66.94 101 HIS A C 1
ATOM 790 O O . HIS A 1 101 ? 4.123 -3.190 -17.980 1.00 66.94 101 HIS A O 1
A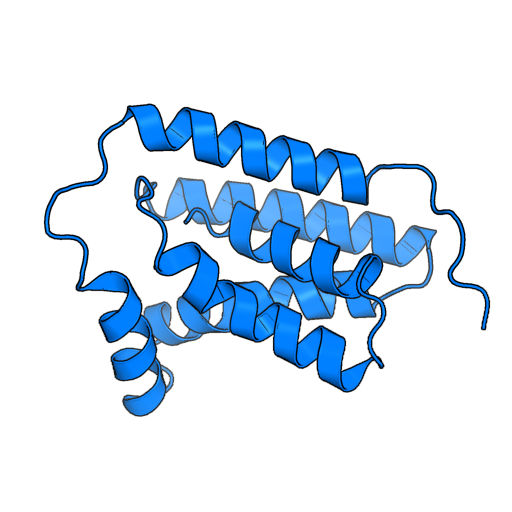TOM 796 N N . PHE A 1 102 ? 2.976 -5.034 -18.506 1.00 54.81 102 PHE A N 1
ATOM 797 C CA . PHE A 1 102 ? 3.505 -5.173 -19.875 1.00 54.81 102 PHE A CA 1
ATOM 798 C C . PHE A 1 102 ? 2.939 -4.189 -20.919 1.00 54.81 102 PHE A C 1
ATOM 800 O O . PHE A 1 102 ? 3.419 -4.162 -22.051 1.00 54.81 102 PHE A O 1
ATOM 807 N N . LYS A 1 103 ? 1.972 -3.326 -20.574 1.00 51.16 103 LYS A N 1
ATOM 808 C CA . LYS A 1 103 ? 1.490 -2.257 -21.481 1.00 51.16 103 LYS A CA 1
ATOM 809 C C . LYS A 1 103 ? 2.283 -0.944 -21.402 1.00 51.16 103 LYS A C 1
ATOM 811 O O . LYS A 1 103 ? 1.856 0.066 -21.963 1.00 51.16 103 LYS A O 1
ATOM 816 N N . LYS A 1 104 ? 3.446 -0.925 -20.748 1.00 53.25 104 LYS A N 1
ATOM 817 C CA . LYS A 1 104 ? 4.319 0.256 -20.707 1.00 53.25 104 LYS A CA 1
ATOM 818 C C . LYS A 1 104 ? 5.135 0.341 -22.006 1.00 53.25 104 LYS A C 1
ATOM 820 O O . LYS A 1 104 ? 6.257 -0.139 -22.079 1.00 53.25 104 LYS A O 1
ATOM 825 N N . ALA A 1 105 ? 4.569 0.956 -23.046 1.00 45.44 105 ALA A N 1
ATOM 826 C CA . ALA A 1 105 ? 5.232 1.174 -24.342 1.00 45.44 105 ALA A CA 1
ATOM 827 C C . ALA A 1 105 ? 6.509 2.047 -24.267 1.00 45.44 105 ALA A C 1
ATOM 829 O O . ALA A 1 105 ? 7.216 2.185 -25.261 1.00 45.44 105 ALA A O 1
ATOM 830 N N . PHE A 1 106 ? 6.816 2.630 -23.104 1.00 53.62 106 PHE A N 1
ATOM 831 C CA . PHE A 1 106 ? 7.975 3.484 -22.870 1.00 53.62 106 PHE A CA 1
ATOM 832 C C . PHE A 1 106 ? 8.462 3.309 -21.424 1.00 53.62 106 PHE A C 1
ATOM 834 O O . PHE A 1 106 ? 7.623 3.141 -20.532 1.00 53.62 106 PHE A O 1
ATOM 841 N N . PRO A 1 107 ? 9.780 3.378 -21.150 1.00 61.44 107 PRO A N 1
ATOM 842 C CA . PRO A 1 107 ? 10.257 3.493 -19.778 1.00 61.44 107 PRO A CA 1
ATOM 843 C C . PRO A 1 107 ? 9.634 4.747 -19.159 1.00 61.44 107 PRO A C 1
ATOM 845 O O . PRO A 1 107 ? 9.711 5.835 -19.735 1.00 61.44 107 PRO A O 1
ATOM 848 N N . ALA A 1 108 ? 8.973 4.596 -18.010 1.00 66.81 108 ALA A N 1
ATOM 849 C CA . ALA A 1 108 ? 8.405 5.733 -17.302 1.00 66.81 108 ALA A CA 1
ATOM 850 C C . ALA A 1 108 ? 9.525 6.735 -16.993 1.00 66.81 108 ALA A C 1
ATOM 852 O O . ALA A 1 108 ? 10.550 6.391 -16.403 1.00 66.81 108 ALA A O 1
ATOM 853 N N . SER A 1 109 ? 9.351 7.972 -17.448 1.00 71.94 109 SER A N 1
ATOM 854 C CA . SER A 1 109 ? 10.354 9.019 -17.288 1.00 71.94 109 SER A CA 1
ATOM 855 C C . SER A 1 109 ? 10.547 9.368 -15.809 1.00 71.94 109 SER A C 1
ATOM 857 O O . SER A 1 109 ? 9.589 9.346 -15.038 1.00 71.94 109 SER A O 1
ATOM 859 N N . TRP A 1 110 ? 11.759 9.778 -15.421 1.00 76.12 110 TRP A N 1
ATOM 860 C CA . TRP A 1 110 ? 12.091 10.190 -14.048 1.00 76.12 110 TRP A CA 1
ATOM 861 C C . TRP A 1 110 ? 11.100 11.177 -13.372 1.00 76.12 110 TRP A C 1
ATOM 863 O O . TRP A 1 110 ? 10.949 11.083 -12.153 1.00 76.12 110 TRP A O 1
ATOM 873 N N . PRO A 1 111 ? 10.364 12.070 -14.081 1.00 78.31 111 PRO A N 1
ATOM 874 C CA . PRO A 1 111 ? 9.349 12.932 -13.470 1.00 78.31 111 PRO A CA 1
ATOM 875 C C . PRO A 1 111 ? 8.132 12.192 -12.887 1.00 78.31 111 PRO A C 1
ATOM 877 O O . PRO A 1 111 ? 7.372 12.792 -12.128 1.00 78.31 111 PRO A O 1
ATOM 880 N N . CYS A 1 112 ? 7.944 10.902 -13.186 1.00 81.88 112 CYS A N 1
ATOM 881 C CA . CYS A 1 112 ? 6.935 10.071 -12.523 1.00 81.88 112 CYS A CA 1
ATOM 882 C C . CYS A 1 112 ? 7.230 9.904 -11.023 1.00 81.88 112 CYS A C 1
ATOM 884 O O . CYS A 1 112 ? 6.305 9.846 -10.219 1.00 81.88 112 CYS A O 1
ATOM 886 N N . LEU A 1 113 ? 8.506 9.920 -10.625 1.00 83.12 113 LEU A N 1
ATOM 887 C CA . LEU A 1 113 ? 8.912 9.688 -9.241 1.00 83.12 113 LEU A CA 1
ATOM 888 C C . LEU A 1 113 ? 8.457 10.806 -8.273 1.00 83.12 113 LEU A C 1
ATOM 890 O O . LEU A 1 113 ? 7.896 10.481 -7.226 1.00 83.12 113 LEU A O 1
ATOM 894 N N . PRO A 1 114 ? 8.593 12.110 -8.593 1.00 86.50 114 PRO A N 1
ATOM 895 C CA . PRO A 1 114 ? 7.963 13.176 -7.811 1.00 86.50 114 PRO A CA 1
ATOM 896 C C . PRO A 1 114 ? 6.441 13.041 -7.674 1.00 86.50 114 PRO A C 1
ATOM 898 O O . PRO A 1 114 ? 5.903 13.307 -6.601 1.00 86.50 114 PRO A O 1
ATOM 901 N N . LEU A 1 115 ? 5.739 12.617 -8.731 1.00 85.25 115 LEU A N 1
ATOM 902 C CA . LEU A 1 115 ? 4.285 12.422 -8.686 1.00 85.25 115 LEU A CA 1
ATOM 903 C C . LEU A 1 115 ? 3.905 11.266 -7.753 1.00 85.25 115 LEU A C 1
ATOM 905 O O . LEU A 1 115 ? 2.996 11.412 -6.936 1.00 85.25 115 LEU A O 1
ATOM 909 N N . GLU A 1 116 ? 4.636 10.154 -7.812 1.00 86.81 116 GLU A N 1
ATOM 910 C CA . GLU A 1 116 ? 4.472 9.036 -6.879 1.00 86.81 116 GLU A CA 1
ATOM 911 C C . GLU A 1 116 ? 4.768 9.441 -5.434 1.00 86.81 116 GLU A C 1
ATOM 913 O O . GLU A 1 116 ? 4.024 9.076 -4.525 1.00 86.81 116 GLU A O 1
ATOM 918 N N . ALA A 1 117 ? 5.814 10.242 -5.214 1.00 89.00 117 ALA A N 1
ATOM 919 C CA . ALA A 1 117 ? 6.153 10.755 -3.892 1.00 89.00 117 ALA A CA 1
ATOM 920 C C . ALA A 1 117 ? 5.048 11.665 -3.332 1.00 89.00 117 ALA A C 1
ATOM 922 O O . ALA A 1 117 ? 4.696 11.549 -2.158 1.00 89.00 117 ALA A O 1
ATOM 923 N N . LEU A 1 118 ? 4.457 12.531 -4.164 1.00 91.88 118 LEU A N 1
ATOM 924 C CA . LEU A 1 118 ? 3.317 13.368 -3.779 1.00 91.88 118 LEU A CA 1
ATOM 925 C C . LEU A 1 118 ? 2.077 12.529 -3.459 1.00 91.88 118 LEU A C 1
ATOM 927 O O . LEU A 1 118 ? 1.417 12.778 -2.450 1.00 91.88 118 LEU A O 1
ATOM 931 N N . PHE A 1 119 ? 1.782 11.516 -4.278 1.00 91.56 119 PHE A N 1
ATOM 932 C CA . PHE A 1 119 ? 0.684 10.584 -4.029 1.00 91.56 119 PHE A CA 1
ATOM 933 C C . PHE A 1 119 ? 0.864 9.851 -2.694 1.00 91.56 119 PHE A C 1
ATOM 935 O O . PHE A 1 119 ? -0.041 9.844 -1.856 1.00 91.56 119 PHE A O 1
ATOM 942 N N . LEU A 1 120 ? 2.052 9.289 -2.462 1.00 92.88 120 LEU A N 1
ATOM 943 C CA . LEU A 1 120 ? 2.389 8.607 -1.219 1.00 92.88 120 LEU A CA 1
ATOM 944 C C . LEU A 1 120 ? 2.281 9.556 -0.019 1.00 92.88 120 LEU A C 1
ATOM 946 O O . LEU A 1 120 ? 1.669 9.204 0.991 1.00 92.88 120 LEU A O 1
ATOM 950 N N . ALA A 1 121 ? 2.819 10.772 -0.131 1.00 93.62 121 ALA A N 1
ATOM 951 C CA . ALA A 1 121 ? 2.738 11.778 0.921 1.00 93.62 121 ALA A CA 1
ATOM 952 C C . ALA A 1 121 ? 1.283 12.146 1.247 1.00 93.62 121 ALA A C 1
ATOM 954 O O . ALA A 1 121 ? 0.922 12.223 2.422 1.00 93.62 121 ALA A O 1
ATOM 955 N N . ALA A 1 122 ? 0.428 12.307 0.233 1.00 93.50 122 ALA A N 1
ATOM 956 C CA . ALA A 1 122 ? -0.995 12.568 0.418 1.00 93.50 122 ALA A CA 1
ATOM 957 C C . ALA A 1 122 ? -1.707 11.396 1.115 1.00 93.50 122 ALA A C 1
ATOM 959 O O . ALA A 1 122 ? -2.451 11.607 2.074 1.00 93.50 122 ALA A O 1
ATOM 960 N N . ALA A 1 123 ? -1.441 10.154 0.698 1.00 93.00 123 ALA A N 1
ATOM 961 C CA . ALA A 1 123 ? -2.012 8.965 1.328 1.00 93.00 123 ALA A CA 1
ATOM 962 C C . ALA A 1 123 ? -1.582 8.836 2.801 1.00 93.00 123 ALA A C 1
ATOM 964 O O . ALA A 1 123 ? -2.419 8.638 3.685 1.00 93.00 123 ALA A O 1
ATOM 965 N N . VAL A 1 124 ? -0.292 9.027 3.091 1.00 93.19 124 VAL A N 1
ATOM 966 C CA . VAL A 1 124 ? 0.247 9.038 4.459 1.00 93.19 124 VAL A CA 1
ATOM 967 C C . VAL A 1 124 ? -0.366 10.168 5.282 1.00 93.19 124 VAL A C 1
ATOM 969 O O . VAL A 1 124 ? -0.763 9.940 6.425 1.00 93.19 124 VAL A O 1
ATOM 972 N N . TYR A 1 125 ? -0.504 11.368 4.714 1.00 93.44 125 TYR A N 1
ATOM 973 C CA . TYR A 1 125 ? -1.153 12.496 5.378 1.00 93.44 125 TYR A CA 1
ATOM 974 C C . TYR A 1 125 ? -2.591 12.156 5.786 1.00 93.44 125 TYR A C 1
ATOM 976 O O . TYR A 1 125 ? -2.956 12.347 6.948 1.00 93.44 125 TYR A O 1
ATOM 984 N N . LEU A 1 126 ? -3.380 11.568 4.879 1.00 91.69 126 LEU A N 1
ATOM 985 C CA . LEU A 1 126 ? -4.738 11.107 5.177 1.00 91.69 126 LEU A CA 1
ATOM 986 C C . LEU A 1 126 ? -4.736 10.079 6.313 1.00 91.69 126 LEU A C 1
ATOM 988 O O . LEU A 1 126 ? -5.450 10.241 7.302 1.00 91.69 126 LEU A O 1
ATOM 992 N N . LEU A 1 127 ? -3.875 9.062 6.238 1.00 91.12 127 LEU A N 1
ATOM 993 C CA . LEU A 1 127 ? -3.748 8.031 7.273 1.00 91.12 127 LEU A CA 1
ATOM 994 C C . LEU A 1 127 ? -3.310 8.597 8.633 1.00 91.12 127 LEU A C 1
ATOM 996 O O . LEU A 1 127 ? -3.680 8.038 9.676 1.00 91.12 127 LEU A O 1
ATOM 1000 N N . CYS A 1 128 ? -2.561 9.702 8.636 1.00 88.38 128 CYS A N 1
ATOM 1001 C CA . CYS A 1 128 ? -2.072 10.434 9.806 1.00 88.38 128 CYS A CA 1
ATOM 1002 C C . CYS A 1 128 ? -3.055 11.485 10.357 1.00 88.38 128 CYS A C 1
ATOM 1004 O O . CYS A 1 128 ? -2.959 11.833 11.540 1.00 88.38 128 CYS A O 1
ATOM 1006 N N . GLY A 1 129 ? -4.053 11.902 9.576 1.00 81.38 129 GLY A N 1
ATOM 1007 C CA . GLY A 1 129 ? -5.106 12.828 9.994 1.00 81.38 129 GLY A CA 1
ATOM 1008 C C . GLY A 1 129 ? -5.904 12.352 11.216 1.00 81.38 129 GLY A C 1
ATOM 1009 O O . GLY A 1 129 ? -5.923 11.163 11.563 1.00 81.38 129 GLY A O 1
ATOM 1010 N N . LYS A 1 130 ? -6.557 13.294 11.913 1.00 65.50 130 LYS A N 1
ATO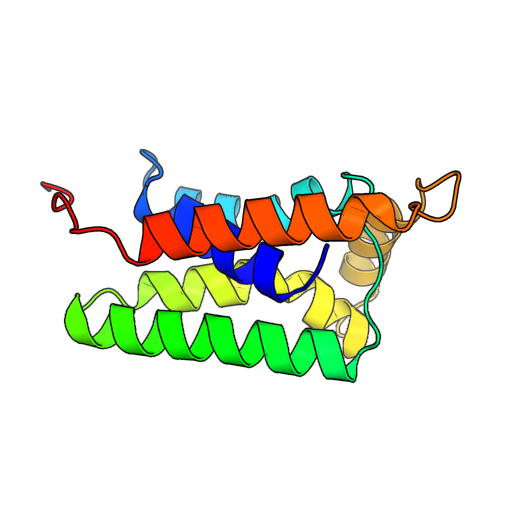M 1011 C CA . LYS A 1 130 ? -7.474 12.971 13.018 1.00 65.50 130 LYS A CA 1
ATOM 1012 C C . LYS A 1 130 ? -8.675 12.209 12.456 1.00 65.50 130 LYS A C 1
ATOM 1014 O O . LYS A 1 130 ? -9.342 12.674 11.537 1.00 65.50 130 LYS A O 1
ATOM 1019 N N . THR A 1 131 ? -8.931 11.027 13.001 1.00 59.66 131 THR A N 1
ATOM 1020 C CA . THR A 1 131 ? -10.063 10.184 12.621 1.00 59.66 131 THR A CA 1
ATOM 1021 C C . THR A 1 131 ? -11.365 10.886 13.000 1.00 59.66 131 THR A C 1
ATOM 1023 O O . THR A 1 131 ? -11.628 11.079 14.184 1.00 59.66 131 THR A O 1
ATOM 1026 N N . GLN A 1 132 ? -12.203 11.230 12.023 1.00 54.22 132 GLN A N 1
ATOM 1027 C CA . GLN A 1 132 ? -13.643 11.243 12.267 1.00 54.22 132 GLN A CA 1
ATOM 1028 C C . GLN A 1 132 ? -14.044 9.767 12.339 1.00 54.22 132 GLN A C 1
ATOM 1030 O O . GLN A 1 132 ? -13.797 9.018 11.393 1.00 54.22 132 GLN A O 1
ATOM 1035 N N . GLY A 1 133 ? -14.494 9.305 13.506 1.00 50.09 133 GLY A N 1
ATOM 1036 C CA . GLY A 1 133 ? -14.836 7.897 13.706 1.00 50.09 133 GLY A CA 1
ATOM 1037 C C . GLY A 1 133 ? -15.867 7.434 12.675 1.00 50.09 133 GLY A C 1
ATOM 1038 O O . GLY A 1 133 ? -16.800 8.173 12.365 1.00 50.09 133 GLY A O 1
ATOM 1039 N N . ARG A 1 134 ? -15.714 6.210 12.151 1.00 56.84 134 ARG A N 1
ATOM 1040 C CA . ARG A 1 134 ? -16.835 5.515 11.506 1.00 56.84 134 ARG A CA 1
ATOM 1041 C C . ARG A 1 134 ? -17.891 5.301 12.590 1.00 56.84 134 ARG A C 1
ATOM 1043 O O . ARG A 1 134 ? -17.656 4.539 13.523 1.00 56.84 134 ARG A O 1
ATOM 1050 N N . ALA A 1 135 ? -18.991 6.041 12.514 1.00 40.19 135 ALA A N 1
ATOM 1051 C CA . ALA A 1 135 ? -20.176 5.748 13.300 1.00 40.19 135 ALA A CA 1
ATOM 1052 C C . ALA A 1 135 ? -20.843 4.499 12.704 1.00 40.19 135 ALA A C 1
ATOM 1054 O O . ALA A 1 135 ? -21.154 4.510 11.513 1.00 40.19 135 ALA A O 1
ATOM 1055 N N . GLY A 1 136 ? -21.048 3.470 13.532 1.00 37.88 136 GLY A N 1
ATOM 1056 C CA . GLY A 1 136 ? -21.821 2.263 13.205 1.00 37.88 136 GLY A CA 1
ATOM 1057 C C . GLY A 1 136 ? -20.990 1.117 12.663 1.00 37.88 136 GLY A C 1
ATOM 1058 O O . GLY A 1 136 ? -20.813 1.059 11.429 1.00 37.88 136 GLY A O 1
#

Sequence (136 aa):
MTGAAHIAAAAVIYKYGRFNRPCLFFLAFASHFLLDATPHYELGLPANFLLGAGVLALLFQRARRQKDWGMPAAGLLGELPDANWLFSAGPVWHNIHSFFHFKKAFPASWPCLPLEALFLAAAVYLLCGKTQGRAG